Protein AF-A0AAT9GRY6-F1 (afdb_monomer)

Foldseek 3Di:
DLLPCQVVLVLCLVQLALPVSLVSLVSLLVVLVVVLVVLVVLLVVQVVVDPDPVCSVVSCVVSPVDPVSVVSVVSNVSSVVSNVPSDDGRFDDDPQKTWDWDDPPFKIKIWIFHQPQADWDKDDDVQKIWIDHGGIIIIIHTHDDPDPVVVNVVVVVRSD

Structure (mmCIF, N/CA/C/O backbone):
data_AF-A0AAT9GRY6-F1
#
_entry.id   AF-A0AAT9GRY6-F1
#
loop_
_atom_site.group_PDB
_atom_site.id
_atom_site.type_symbol
_atom_site.label_atom_id
_atom_site.label_alt_id
_atom_site.label_comp_id
_atom_site.label_asym_id
_atom_site.label_entity_id
_atom_site.label_seq_id
_atom_site.pdbx_PDB_ins_code
_atom_site.Cartn_x
_atom_site.Cartn_y
_atom_site.Cartn_z
_atom_site.occupancy
_atom_site.B_iso_or_equiv
_atom_site.auth_seq_id
_atom_site.auth_comp_id
_atom_site.auth_asym_id
_atom_site.auth_atom_id
_atom_site.pdbx_PDB_model_num
ATOM 1 N N . MET A 1 1 ? -11.531 12.041 3.942 1.00 55.62 1 MET A N 1
ATOM 2 C CA . MET A 1 1 ? -11.002 11.507 5.214 1.00 55.62 1 MET A CA 1
ATOM 3 C C . MET A 1 1 ? -9.480 11.413 5.109 1.00 55.62 1 MET A C 1
ATOM 5 O O . MET A 1 1 ? -8.949 11.089 4.060 1.00 55.62 1 MET A O 1
ATOM 9 N N . SER A 1 2 ? -8.740 11.687 6.176 1.00 74.75 2 SER A N 1
ATOM 10 C CA . SER A 1 2 ? -7.263 11.565 6.230 1.00 74.75 2 SER A CA 1
ATOM 11 C C . SER A 1 2 ? -6.733 10.159 5.908 1.00 74.75 2 SER A C 1
ATOM 13 O O . SER A 1 2 ? -5.574 10.005 5.543 1.00 74.75 2 SER A O 1
ATOM 15 N N . CYS A 1 3 ? -7.579 9.133 6.005 1.00 88.75 3 CYS A N 1
ATOM 16 C CA . CYS A 1 3 ? -7.236 7.754 5.663 1.00 88.75 3 CYS A CA 1
ATOM 17 C C . CYS A 1 3 ? -7.557 7.363 4.210 1.00 88.75 3 CYS A C 1
ATOM 19 O O . CYS A 1 3 ? -7.263 6.234 3.821 1.00 88.75 3 CYS A O 1
ATOM 21 N N . ASP A 1 4 ? -8.109 8.264 3.387 1.00 87.81 4 ASP A N 1
ATOM 22 C CA . ASP A 1 4 ? -8.494 7.964 1.993 1.00 87.81 4 ASP A CA 1
ATOM 23 C C . ASP A 1 4 ? -7.293 7.536 1.135 1.00 87.81 4 ASP A C 1
ATOM 25 O O . ASP A 1 4 ? -7.437 6.850 0.127 1.00 87.81 4 ASP A O 1
ATOM 29 N N . ARG A 1 5 ? -6.087 7.929 1.555 1.00 91.69 5 ARG A N 1
ATOM 30 C CA . ARG A 1 5 ? -4.825 7.662 0.862 1.00 91.69 5 ARG A CA 1
ATOM 31 C C . ARG A 1 5 ? -4.124 6.391 1.339 1.00 91.69 5 ARG A C 1
ATOM 33 O O . ARG A 1 5 ? -3.009 6.117 0.909 1.00 91.69 5 ARG A O 1
ATOM 40 N N . ILE A 1 6 ? -4.731 5.594 2.221 1.00 92.56 6 ILE A N 1
ATOM 41 C CA . ILE A 1 6 ? -4.046 4.411 2.762 1.00 92.56 6 ILE A CA 1
ATOM 42 C C . ILE A 1 6 ? -3.721 3.375 1.677 1.00 92.56 6 ILE A C 1
ATOM 44 O O . ILE A 1 6 ? -2.700 2.696 1.752 1.00 92.56 6 ILE A O 1
ATOM 48 N N . SER A 1 7 ? -4.554 3.286 0.639 1.00 90.25 7 SER A N 1
ATOM 49 C CA . SER A 1 7 ? -4.297 2.459 -0.542 1.00 90.25 7 SER A CA 1
ATOM 50 C C . SER A 1 7 ? -3.052 2.932 -1.296 1.00 90.25 7 SER A C 1
ATOM 52 O O . SER A 1 7 ? -2.214 2.118 -1.671 1.00 90.25 7 SER A O 1
ATOM 54 N N . GLU A 1 8 ? -2.878 4.247 -1.443 1.00 91.69 8 GLU A N 1
ATOM 55 C CA . GLU A 1 8 ? -1.681 4.864 -2.024 1.00 91.69 8 GLU A CA 1
ATOM 56 C C . GLU A 1 8 ? -0.431 4.541 -1.191 1.00 91.69 8 GLU A C 1
ATOM 58 O O . GLU A 1 8 ? 0.606 4.197 -1.751 1.00 91.69 8 GLU A O 1
ATOM 63 N N . ALA A 1 9 ? -0.534 4.554 0.144 1.00 93.00 9 ALA A N 1
ATOM 64 C CA . ALA A 1 9 ? 0.573 4.175 1.023 1.00 93.00 9 ALA A CA 1
ATOM 65 C C . ALA A 1 9 ? 1.021 2.715 0.819 1.00 93.00 9 ALA A C 1
ATOM 67 O O . ALA A 1 9 ? 2.217 2.432 0.851 1.00 93.00 9 ALA A O 1
ATOM 68 N N . LEU A 1 10 ? 0.090 1.789 0.560 1.00 91.75 10 LEU A N 1
ATOM 69 C CA . LEU A 1 10 ? 0.432 0.398 0.234 1.00 91.75 10 LEU A CA 1
ATOM 70 C C . LEU A 1 10 ? 1.171 0.283 -1.103 1.00 91.75 10 LEU A C 1
ATOM 72 O O . LEU A 1 10 ? 2.139 -0.471 -1.205 1.00 91.75 10 LEU A O 1
ATOM 76 N N . ILE A 1 11 ? 0.747 1.050 -2.109 1.00 93.06 11 ILE A N 1
ATOM 77 C CA . ILE A 1 11 ? 1.433 1.113 -3.405 1.00 93.06 11 ILE A CA 1
ATOM 78 C C . ILE A 1 11 ? 2.846 1.674 -3.222 1.00 93.06 11 ILE A C 1
ATOM 80 O O . ILE A 1 11 ? 3.804 1.113 -3.751 1.00 93.06 11 ILE A O 1
ATOM 84 N N . TYR A 1 12 ? 2.991 2.732 -2.421 1.00 93.06 12 TYR A N 1
ATOM 85 C CA . TYR A 1 12 ? 4.285 3.315 -2.082 1.00 93.06 12 TYR A CA 1
ATOM 86 C C . TYR A 1 12 ? 5.206 2.326 -1.378 1.00 93.06 12 TYR A C 1
ATOM 88 O O . TYR A 1 12 ? 6.341 2.169 -1.817 1.00 93.06 12 TYR A O 1
ATOM 96 N N . LEU A 1 13 ? 4.729 1.555 -0.400 1.00 91.81 13 LEU A N 1
ATOM 97 C CA . LEU A 1 13 ? 5.538 0.472 0.170 1.00 91.81 13 LEU A CA 1
ATOM 98 C C . LEU A 1 13 ? 5.961 -0.560 -0.881 1.00 91.81 13 LEU A C 1
ATOM 100 O O . LEU A 1 13 ? 7.107 -1.003 -0.884 1.00 91.81 13 LEU A O 1
ATOM 104 N N . TRP A 1 14 ? 5.059 -0.938 -1.789 1.00 90.62 14 TRP A N 1
ATOM 105 C CA . TRP A 1 14 ? 5.343 -1.953 -2.803 1.00 90.62 14 TRP A CA 1
ATOM 106 C C . TRP A 1 14 ? 6.443 -1.532 -3.791 1.00 90.62 14 TRP A C 1
ATOM 108 O O . TRP A 1 14 ? 7.305 -2.355 -4.129 1.00 90.62 14 TRP A O 1
ATOM 118 N N . ILE A 1 15 ? 6.453 -0.258 -4.202 1.00 92.19 15 ILE A N 1
ATOM 119 C CA . ILE A 1 15 ? 7.521 0.336 -5.028 1.00 92.19 15 ILE A CA 1
ATOM 120 C C . ILE A 1 15 ? 8.729 0.799 -4.197 1.00 92.19 15 ILE A C 1
ATOM 122 O O . ILE A 1 15 ? 9.694 1.316 -4.748 1.00 92.19 15 ILE A O 1
ATOM 126 N N . GLY A 1 16 ? 8.706 0.625 -2.876 1.00 88.56 16 GLY A N 1
ATOM 127 C CA . GLY A 1 16 ? 9.794 1.024 -1.991 1.00 88.56 16 GLY A CA 1
ATOM 128 C C . GLY A 1 16 ? 9.918 2.534 -1.770 1.00 88.56 16 GLY A C 1
ATOM 129 O O . GLY A 1 16 ? 11.014 3.001 -1.493 1.00 88.56 16 GLY A O 1
ATOM 130 N N . GLU A 1 17 ? 8.833 3.296 -1.877 1.00 90.50 17 GLU A N 1
ATOM 131 C CA . GLU A 1 17 ? 8.737 4.689 -1.432 1.00 90.50 17 GLU A CA 1
ATOM 132 C C . GLU A 1 17 ? 8.302 4.757 0.043 1.00 90.50 17 GLU A C 1
ATOM 134 O O . GLU A 1 17 ? 7.154 5.043 0.393 1.00 90.50 17 GLU A O 1
ATOM 139 N N . SER A 1 18 ? 9.240 4.440 0.930 1.00 91.44 18 SER A N 1
ATOM 140 C CA . SER A 1 18 ? 8.980 4.231 2.356 1.00 91.44 18 SER A CA 1
ATOM 141 C C . SER A 1 18 ? 8.512 5.492 3.089 1.00 91.44 18 SER A C 1
ATOM 143 O O . SER A 1 18 ? 7.608 5.432 3.923 1.00 91.44 18 SER A O 1
ATOM 145 N N . LYS A 1 19 ? 9.102 6.649 2.768 1.00 91.00 19 LYS A N 1
ATOM 146 C CA . LYS A 1 19 ? 8.880 7.907 3.497 1.00 91.00 19 LYS A CA 1
ATOM 147 C C . LYS A 1 19 ? 7.476 8.469 3.272 1.00 91.00 19 LYS A C 1
ATOM 149 O O . LYS A 1 19 ? 6.812 8.891 4.216 1.00 91.00 19 LYS A O 1
ATOM 154 N N . GLU A 1 20 ? 6.999 8.466 2.034 1.00 91.56 20 GLU A N 1
ATOM 155 C CA . GLU A 1 20 ? 5.649 8.916 1.708 1.00 91.56 20 GLU A CA 1
ATOM 156 C C . GLU A 1 20 ? 4.588 7.981 2.284 1.00 91.56 20 GLU A C 1
ATOM 158 O O . GLU A 1 20 ? 3.586 8.466 2.812 1.00 91.56 20 GLU A O 1
ATOM 163 N N . ALA A 1 21 ? 4.814 6.664 2.241 1.00 93.56 21 ALA A N 1
ATOM 164 C CA . ALA A 1 21 ? 3.929 5.700 2.889 1.00 93.56 21 ALA A CA 1
ATOM 165 C C . ALA A 1 21 ? 3.839 5.946 4.404 1.00 93.56 21 ALA A C 1
ATOM 167 O O . ALA A 1 21 ? 2.741 5.981 4.967 1.00 93.56 21 ALA A O 1
ATOM 168 N N . GLU A 1 22 ? 4.984 6.180 5.053 1.00 94.00 22 GLU A N 1
ATOM 169 C CA . GLU A 1 22 ? 5.058 6.509 6.475 1.00 94.00 22 GLU A CA 1
ATOM 170 C C . GLU A 1 22 ? 4.269 7.789 6.787 1.00 94.00 22 GLU A C 1
ATOM 172 O O . GLU A 1 22 ? 3.403 7.774 7.662 1.00 94.00 22 GLU A O 1
ATOM 177 N N . ASN A 1 23 ? 4.474 8.870 6.029 1.00 93.88 23 ASN A N 1
ATOM 178 C CA . ASN A 1 23 ? 3.759 10.134 6.232 1.00 93.88 23 ASN A CA 1
ATOM 179 C C . ASN A 1 23 ? 2.235 9.965 6.138 1.00 93.88 23 ASN A C 1
ATOM 181 O O . ASN A 1 23 ? 1.522 10.361 7.060 1.00 93.88 23 ASN A O 1
ATOM 185 N N . ILE A 1 24 ? 1.741 9.304 5.084 1.00 94.62 24 ILE A N 1
ATOM 186 C CA . ILE A 1 24 ? 0.304 9.028 4.917 1.00 94.62 24 ILE A CA 1
ATOM 187 C C . ILE A 1 24 ? -0.230 8.212 6.101 1.00 94.62 24 ILE A C 1
ATOM 189 O O . ILE A 1 24 ? -1.296 8.496 6.651 1.00 94.62 24 ILE A O 1
ATOM 193 N N . SER A 1 25 ? 0.516 7.193 6.526 1.00 94.88 25 SER A N 1
ATOM 194 C CA . SER A 1 25 ? 0.089 6.337 7.630 1.00 94.88 25 SER A CA 1
ATOM 195 C C . SER A 1 25 ? 0.070 7.073 8.976 1.00 94.88 25 SER A C 1
ATOM 197 O O . SER A 1 25 ? -0.837 6.841 9.776 1.00 94.88 25 SER A O 1
ATOM 199 N N . LYS A 1 26 ? 1.007 7.998 9.233 1.00 94.94 26 LYS A N 1
ATOM 200 C CA . LYS A 1 26 ? 0.997 8.864 10.427 1.00 94.94 26 LYS A CA 1
ATOM 201 C C . LYS A 1 26 ? -0.217 9.781 10.451 1.00 94.94 26 LYS A C 1
ATOM 203 O O . LYS A 1 26 ? -0.867 9.885 11.490 1.00 94.94 26 LYS A O 1
ATOM 208 N N . GLU A 1 27 ? -0.547 10.400 9.320 1.00 95.00 27 GLU A N 1
ATOM 209 C CA . GLU 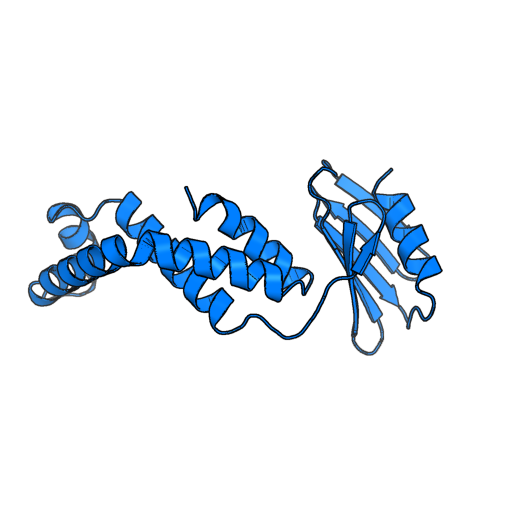A 1 27 ? -1.739 11.245 9.187 1.00 95.00 27 GLU A CA 1
ATOM 210 C C . GLU A 1 27 ? -3.016 10.452 9.497 1.00 95.00 27 GLU A C 1
ATOM 212 O O . GLU A 1 27 ? -3.849 10.892 10.296 1.00 95.00 27 GLU A O 1
ATOM 217 N N . CYS A 1 28 ? -3.141 9.239 8.946 1.00 95.50 28 CYS A N 1
ATOM 218 C CA . CYS A 1 28 ? -4.279 8.370 9.236 1.00 95.50 28 CYS A CA 1
ATOM 219 C C . CYS A 1 28 ? -4.325 7.956 10.721 1.00 95.50 28 CYS A C 1
ATOM 221 O O . CYS A 1 28 ? -5.368 8.113 11.362 1.00 95.50 28 CYS A O 1
ATOM 223 N N . LEU A 1 29 ? -3.206 7.523 11.320 1.00 95.06 29 LEU A N 1
ATOM 224 C CA . LEU A 1 29 ? -3.146 7.182 12.750 1.00 95.06 29 LEU A CA 1
ATOM 225 C C . LEU A 1 29 ? -3.582 8.343 13.646 1.00 95.06 29 LEU A C 1
ATOM 227 O O . LEU A 1 29 ? -4.384 8.144 14.561 1.00 95.06 29 LEU A O 1
ATOM 231 N N . GLN A 1 30 ? -3.064 9.543 13.383 1.00 94.38 30 GLN A N 1
ATOM 232 C CA . GLN A 1 30 ? -3.363 10.725 14.183 1.00 94.38 30 GLN A CA 1
ATOM 233 C C . GLN A 1 30 ? -4.852 11.068 14.119 1.00 94.38 30 GLN A C 1
ATOM 235 O O . GLN A 1 30 ? -5.454 11.377 15.143 1.00 94.38 30 GLN A O 1
ATOM 240 N N . SER A 1 31 ? -5.463 10.942 12.942 1.00 94.50 31 SER A N 1
ATOM 241 C CA . SER A 1 31 ? -6.887 11.229 12.762 1.00 94.50 31 SER A CA 1
ATOM 242 C C . SER A 1 31 ? -7.834 10.222 13.415 1.00 94.50 31 SER A C 1
ATOM 244 O O . SER A 1 31 ? -8.960 10.567 13.761 1.00 94.50 31 SER A O 1
ATOM 246 N N . LEU A 1 32 ? -7.389 8.976 13.595 1.00 94.69 32 LEU A N 1
ATOM 247 C CA . LEU A 1 32 ? -8.204 7.906 14.166 1.00 94.69 32 LEU A CA 1
ATOM 248 C C . LEU A 1 32 ? -8.006 7.746 15.678 1.00 94.69 32 LEU A C 1
ATOM 250 O O . LEU A 1 32 ? -8.817 7.079 16.318 1.00 94.69 32 LEU A O 1
ATOM 254 N N . ARG A 1 33 ? -6.965 8.352 16.261 1.00 91.12 33 ARG A N 1
ATOM 255 C CA . ARG A 1 33 ? -6.512 8.109 17.641 1.00 91.12 33 ARG A CA 1
ATOM 256 C C . ARG A 1 33 ? -7.639 8.141 18.679 1.00 91.12 33 ARG A C 1
ATOM 258 O O . ARG A 1 33 ? -7.795 7.177 19.429 1.00 91.12 33 ARG A O 1
ATOM 265 N N . ASP A 1 34 ? -8.443 9.199 18.680 1.00 91.06 34 ASP A N 1
ATOM 266 C CA . ASP A 1 34 ? -9.505 9.385 19.675 1.00 91.06 34 ASP A CA 1
ATOM 267 C C . ASP A 1 34 ? -10.666 8.409 19.465 1.00 91.06 34 ASP A C 1
ATOM 269 O O . ASP A 1 34 ? -11.194 7.836 20.420 1.00 91.06 34 ASP A O 1
ATOM 273 N N . SER A 1 35 ? -11.037 8.176 18.203 1.00 93.06 35 SER A N 1
ATOM 274 C CA . SER A 1 35 ? -12.100 7.229 17.847 1.00 93.06 35 SER A CA 1
ATOM 275 C C . SER A 1 35 ? -11.713 5.804 18.245 1.00 93.06 35 SER A C 1
ATOM 277 O O . SER A 1 35 ? -12.507 5.084 18.843 1.00 93.06 35 SER A O 1
ATOM 279 N N . ILE A 1 36 ? -10.467 5.408 17.984 1.00 94.94 36 ILE A N 1
ATOM 280 C CA . ILE A 1 36 ? -9.962 4.066 18.290 1.00 94.94 36 ILE A CA 1
ATOM 281 C C . ILE A 1 36 ? -9.894 3.799 19.787 1.00 94.94 36 ILE A C 1
ATOM 283 O O . ILE A 1 36 ? -10.190 2.677 20.196 1.00 94.94 36 ILE A O 1
ATOM 287 N N . SER A 1 37 ? -9.543 4.796 20.605 1.00 94.44 37 SER A N 1
ATOM 288 C CA . SER A 1 37 ? -9.560 4.635 22.065 1.00 94.44 37 SER A CA 1
ATOM 289 C C . SER A 1 37 ? -10.954 4.235 22.550 1.00 94.44 37 SER A C 1
ATOM 291 O O . SER A 1 37 ? -11.105 3.202 23.200 1.00 94.44 37 SER A O 1
ATOM 293 N N . LYS A 1 38 ? -11.981 4.980 22.122 1.00 94.75 38 LYS A N 1
ATOM 294 C CA . LYS A 1 38 ? -13.383 4.731 22.488 1.00 94.75 38 LYS A CA 1
ATOM 295 C C . LYS A 1 38 ? -13.881 3.378 21.986 1.00 94.75 38 LYS A C 1
ATOM 297 O O . LYS A 1 38 ? -14.497 2.624 22.734 1.00 94.75 38 LYS A O 1
ATOM 302 N N . ILE A 1 39 ? -13.586 3.045 20.727 1.00 95.50 39 ILE A N 1
ATOM 303 C CA . ILE A 1 39 ? -13.993 1.764 20.136 1.00 95.50 39 ILE A CA 1
ATOM 304 C C . ILE A 1 39 ? -13.352 0.596 20.903 1.00 95.50 39 ILE A C 1
ATOM 306 O O . ILE A 1 39 ? -14.033 -0.374 21.230 1.00 95.50 39 ILE A O 1
ATOM 310 N N . ARG A 1 40 ? -12.055 0.675 21.229 1.00 94.81 40 ARG A N 1
ATOM 311 C CA . ARG A 1 40 ? -11.349 -0.388 21.965 1.00 94.81 40 ARG A CA 1
ATOM 312 C C . ARG A 1 40 ? -11.867 -0.564 23.389 1.00 94.81 40 ARG A C 1
ATOM 314 O O . ARG A 1 40 ? -11.998 -1.704 23.827 1.00 94.81 40 ARG A O 1
ATOM 321 N N . GLU A 1 41 ? -12.161 0.525 24.093 1.00 95.06 41 GLU A N 1
ATOM 322 C CA . GLU A 1 41 ? -12.784 0.477 25.422 1.00 95.06 41 GLU A CA 1
ATOM 323 C C . GLU A 1 41 ? -14.138 -0.228 25.362 1.00 95.06 41 GLU A C 1
ATOM 325 O O . GLU A 1 41 ? -14.345 -1.214 26.067 1.00 95.06 41 GLU A O 1
ATOM 330 N N . LYS A 1 42 ? -14.996 0.175 24.422 1.00 94.44 42 LYS A N 1
ATOM 331 C CA . LYS A 1 42 ? -16.306 -0.445 24.214 1.00 94.44 42 LYS A CA 1
ATOM 332 C C . LYS A 1 42 ? -16.196 -1.938 23.890 1.00 94.44 42 LYS A C 1
ATOM 334 O O . LYS A 1 42 ? -16.890 -2.754 24.486 1.00 94.44 42 LYS A O 1
ATOM 339 N N . ILE A 1 43 ? -15.282 -2.332 22.999 1.00 94.12 43 ILE A N 1
ATOM 340 C CA . ILE A 1 43 ? -15.030 -3.752 22.692 1.00 94.12 43 ILE A CA 1
ATOM 341 C C . ILE A 1 43 ? -14.551 -4.514 23.932 1.00 94.12 43 ILE A C 1
ATOM 343 O O . ILE A 1 43 ? -14.972 -5.650 24.147 1.00 94.12 43 ILE A O 1
ATOM 347 N N . LYS A 1 44 ? -13.683 -3.912 24.753 1.00 94.50 44 LYS A N 1
ATOM 348 C CA . LYS A 1 44 ? -13.176 -4.527 25.985 1.00 94.50 44 LYS A CA 1
ATOM 349 C C . LYS A 1 44 ? -14.300 -4.763 26.997 1.00 94.50 44 LYS A C 1
ATOM 351 O O . LYS A 1 44 ? -14.360 -5.846 27.571 1.00 94.50 44 LYS A O 1
ATOM 356 N N . GLU A 1 45 ? -15.187 -3.790 27.182 1.00 94.81 45 GLU A N 1
ATOM 357 C CA . GLU A 1 45 ? -16.368 -3.913 28.047 1.00 94.81 45 GLU A CA 1
ATOM 358 C C . GLU A 1 45 ? -17.315 -5.009 27.560 1.00 94.81 45 GLU A C 1
ATOM 360 O O . GLU A 1 45 ? -17.774 -5.828 28.352 1.00 94.81 45 GLU A O 1
ATOM 365 N N . ILE A 1 46 ? -17.571 -5.076 26.252 1.00 94.06 46 ILE A N 1
ATOM 366 C CA . ILE A 1 46 ? -18.409 -6.128 25.668 1.00 94.06 46 ILE A CA 1
ATOM 367 C C . ILE A 1 46 ? -17.761 -7.492 25.907 1.00 94.06 46 ILE A C 1
ATOM 369 O O . ILE A 1 46 ? -18.407 -8.383 26.447 1.00 94.06 46 ILE A O 1
ATOM 373 N N . LYS A 1 47 ? -16.471 -7.639 25.583 1.00 93.44 47 LYS A N 1
ATOM 374 C CA . LYS A 1 47 ? -15.733 -8.899 25.737 1.00 93.44 47 LYS A CA 1
ATOM 375 C C . LYS A 1 47 ? -15.704 -9.396 27.186 1.00 93.44 47 LYS A C 1
ATOM 377 O O . LYS A 1 47 ? -15.740 -10.599 27.397 1.00 93.44 47 LYS A O 1
ATOM 382 N N . ALA A 1 48 ? -15.667 -8.497 28.171 1.00 92.75 48 ALA A N 1
ATOM 383 C CA . ALA A 1 48 ? -15.697 -8.867 29.588 1.00 92.75 48 ALA A CA 1
ATOM 384 C C . ALA A 1 48 ? -17.018 -9.529 30.026 1.00 92.75 48 ALA A C 1
ATOM 386 O O . ALA A 1 48 ? 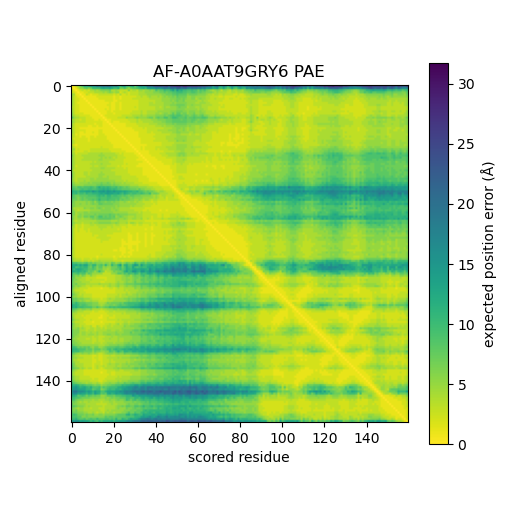-17.038 -10.212 31.044 1.00 92.75 48 ALA A O 1
ATOM 387 N N . ASN A 1 49 ? -18.097 -9.336 29.263 1.00 89.31 49 ASN A N 1
ATOM 388 C CA . ASN A 1 49 ? -19.432 -9.855 29.557 1.00 89.31 49 ASN A CA 1
ATOM 389 C C . ASN A 1 49 ? -19.834 -11.039 28.657 1.00 89.31 49 ASN A C 1
ATOM 391 O O . ASN A 1 49 ? -20.997 -11.437 28.663 1.00 89.31 49 ASN A O 1
ATOM 395 N N . VAL A 1 50 ? -18.909 -11.574 27.852 1.00 91.38 50 VAL A N 1
ATOM 396 C CA . VAL A 1 50 ? -19.168 -12.689 26.931 1.00 91.38 50 VAL A CA 1
ATOM 397 C C . VAL A 1 50 ? -18.381 -13.912 27.390 1.00 91.38 50 VAL A C 1
ATOM 399 O O . VAL A 1 50 ? -17.153 -13.896 27.377 1.0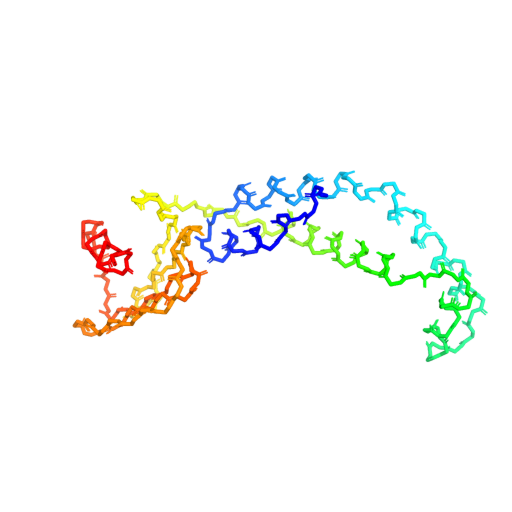0 91.38 50 VAL A O 1
ATOM 402 N N . GLU A 1 51 ? -19.093 -14.973 27.774 1.00 86.94 51 GLU A N 1
ATOM 403 C CA . GLU A 1 51 ? -18.488 -16.228 28.246 1.00 86.94 51 GLU A CA 1
ATOM 404 C C . GLU A 1 51 ? -17.894 -17.059 27.098 1.00 86.94 51 GLU A C 1
ATOM 406 O O . GLU A 1 51 ? -16.833 -17.662 27.248 1.00 86.94 51 GLU A O 1
ATOM 411 N N . GLU A 1 52 ? -18.541 -17.052 25.929 1.00 91.44 52 GLU A N 1
ATOM 412 C CA . GLU A 1 52 ? -18.173 -17.895 24.790 1.00 91.44 52 GLU A CA 1
ATOM 413 C C . GLU A 1 52 ? -17.739 -17.058 23.578 1.00 91.44 52 GLU A C 1
ATOM 415 O O . GLU A 1 52 ? -18.497 -16.254 23.029 1.00 91.44 52 GLU A O 1
ATOM 420 N N . GLU A 1 53 ? -16.504 -17.268 23.118 1.00 87.31 53 GLU A N 1
ATOM 421 C CA . GLU A 1 53 ? -15.867 -16.426 22.097 1.00 87.31 53 GLU A CA 1
ATOM 422 C C . GLU A 1 53 ? -16.626 -16.398 20.760 1.00 87.31 53 GLU A C 1
ATOM 424 O O . GLU A 1 53 ? -16.672 -15.361 20.096 1.00 87.31 53 GLU A O 1
ATOM 429 N N . TYR A 1 54 ? -17.286 -17.495 20.377 1.00 92.44 54 TYR A N 1
ATOM 430 C CA . TYR A 1 54 ? -18.026 -17.563 19.115 1.00 92.44 54 TYR A CA 1
ATOM 431 C C . TYR A 1 54 ? -19.291 -16.681 19.098 1.00 92.44 54 TYR A C 1
ATOM 433 O O . TYR A 1 54 ? -19.774 -16.343 18.015 1.00 92.44 54 TYR A O 1
ATOM 441 N N . ILE A 1 55 ? -19.807 -16.258 20.262 1.00 94.44 55 ILE A N 1
ATOM 442 C CA . ILE A 1 55 ? -20.974 -15.361 20.376 1.00 94.44 55 ILE A CA 1
ATOM 443 C C . ILE A 1 55 ? -20.546 -13.883 20.342 1.00 94.44 55 ILE A C 1
ATOM 445 O O . ILE A 1 55 ? -21.362 -12.989 20.105 1.00 94.44 55 ILE A O 1
ATOM 449 N N . LEU A 1 56 ? -19.253 -13.584 20.496 1.00 92.31 56 LEU A N 1
ATOM 450 C CA . LEU A 1 56 ? -18.734 -12.214 20.517 1.00 92.31 56 LEU A CA 1
ATOM 451 C C . LEU A 1 56 ? -19.198 -11.350 19.321 1.00 92.31 56 LEU A C 1
ATOM 453 O O . LEU A 1 56 ? -19.625 -10.219 19.562 1.00 92.31 56 LEU A O 1
ATOM 457 N N . PRO A 1 57 ? -19.214 -11.827 18.056 1.00 90.69 57 PRO A N 1
ATOM 458 C CA . PRO A 1 57 ? -19.696 -11.022 16.930 1.00 90.69 57 PRO A CA 1
ATOM 459 C C . PRO A 1 57 ? -21.159 -10.581 17.059 1.00 90.69 57 PRO A C 1
ATOM 461 O O . PRO A 1 57 ? -21.518 -9.506 16.579 1.00 90.69 57 PRO A O 1
ATOM 464 N N . PHE A 1 58 ? -22.008 -11.399 17.688 1.00 93.00 58 PHE A N 1
ATOM 465 C CA . PHE A 1 58 ? -23.403 -11.052 17.956 1.00 93.00 58 PHE A CA 1
ATOM 466 C C . PHE A 1 58 ? -23.488 -9.923 18.990 1.00 93.00 58 PHE A C 1
ATOM 468 O O . PHE A 1 58 ? -24.089 -8.887 18.705 1.00 93.00 58 PHE A O 1
ATOM 475 N N . TYR A 1 59 ? -22.802 -10.066 20.128 1.00 93.94 59 TYR A N 1
ATOM 476 C CA . TYR A 1 59 ? -22.798 -9.053 21.190 1.00 93.94 59 TYR A CA 1
ATOM 477 C C . TYR A 1 59 ? -22.174 -7.723 20.764 1.00 93.94 59 TYR A C 1
ATOM 479 O O . TYR A 1 59 ? -22.646 -6.666 21.183 1.00 93.94 59 TYR A O 1
ATOM 487 N N . LEU A 1 60 ? -21.144 -7.751 19.912 1.00 93.62 60 LEU A N 1
ATOM 488 C CA . LEU A 1 60 ? -20.565 -6.536 19.334 1.00 93.62 60 LEU A CA 1
ATOM 489 C C . LEU A 1 60 ? -21.631 -5.729 18.577 1.00 93.62 60 LEU A C 1
ATOM 491 O O . LEU A 1 60 ? -21.768 -4.531 18.817 1.00 93.62 60 LEU A O 1
ATOM 495 N N . ARG A 1 61 ? -22.428 -6.391 17.726 1.00 92.62 61 ARG A N 1
ATOM 496 C CA . ARG A 1 61 ? -23.513 -5.746 16.969 1.00 92.62 61 ARG A CA 1
ATOM 497 C C . ARG A 1 61 ? -24.641 -5.250 17.872 1.00 92.62 61 ARG A C 1
ATOM 499 O O . ARG A 1 61 ? -25.028 -4.094 17.763 1.00 92.62 61 ARG A O 1
ATOM 506 N N . GLU A 1 62 ? -25.118 -6.088 18.792 1.00 93.94 62 GLU A N 1
ATOM 507 C CA . GLU A 1 62 ? -26.166 -5.737 19.770 1.00 93.94 62 GLU A CA 1
ATOM 508 C C . GLU A 1 62 ? -25.814 -4.493 20.594 1.00 93.94 62 GLU A C 1
ATOM 510 O O . GLU A 1 62 ? -26.658 -3.643 20.865 1.00 93.94 62 GLU A O 1
ATOM 515 N N . LYS A 1 63 ? -24.544 -4.349 20.977 1.00 93.19 63 LYS A N 1
ATOM 516 C CA . LYS A 1 63 ? -24.058 -3.213 21.770 1.00 93.19 63 LYS A CA 1
ATOM 517 C C . LYS A 1 63 ? -23.675 -2.005 20.907 1.00 93.19 63 LYS A C 1
ATOM 519 O O . LYS A 1 63 ? -23.093 -1.045 21.416 1.00 93.19 63 LYS A O 1
ATOM 524 N N . GLY A 1 64 ? -24.009 -2.020 19.617 1.00 92.38 64 GLY A N 1
ATOM 525 C CA . GLY A 1 64 ? -23.834 -0.899 18.696 1.00 92.38 64 GLY A CA 1
ATOM 526 C C . GLY A 1 64 ? -22.383 -0.661 18.286 1.00 92.38 64 GLY A C 1
ATOM 527 O O . GLY A 1 64 ? -21.961 0.491 18.229 1.00 92.38 64 GLY A O 1
ATOM 528 N N . ILE A 1 65 ? -21.582 -1.716 18.114 1.00 94.81 65 ILE A N 1
ATOM 529 C CA . ILE A 1 65 ? -20.361 -1.633 17.301 1.00 94.81 65 ILE A CA 1
ATOM 530 C C . ILE A 1 65 ? -20.790 -1.750 15.845 1.00 94.81 65 ILE A C 1
ATOM 532 O O . ILE A 1 65 ? -21.300 -2.790 15.418 1.00 94.81 65 ILE A O 1
ATOM 536 N N . GLU A 1 66 ? -20.591 -0.676 15.093 1.00 94.44 66 GLU A N 1
ATOM 537 C CA . GLU A 1 66 ? -21.038 -0.591 13.710 1.00 94.44 66 GLU A CA 1
ATOM 538 C C . GLU A 1 66 ? -19.934 -0.998 12.730 1.00 94.44 66 GLU A C 1
ATOM 540 O O . GLU A 1 66 ? -18.747 -1.066 13.055 1.00 94.44 66 GLU A O 1
ATOM 545 N N . THR A 1 67 ? -20.320 -1.242 11.479 1.00 91.88 67 THR A N 1
ATOM 546 C CA . THR A 1 67 ? -19.375 -1.537 10.394 1.00 91.88 67 THR A CA 1
ATOM 547 C C . THR A 1 67 ? -18.312 -0.444 10.253 1.00 91.88 67 THR A C 1
ATOM 549 O O . THR A 1 67 ? -17.144 -0.749 10.018 1.00 91.88 67 THR A O 1
ATOM 552 N N . GLU A 1 68 ? -18.682 0.825 10.443 1.00 93.44 68 GLU A N 1
ATOM 553 C CA . GLU A 1 68 ? -17.745 1.949 10.380 1.00 93.44 68 GLU A CA 1
ATOM 554 C C . GLU A 1 68 ? -16.663 1.870 11.472 1.00 93.44 68 GLU A C 1
ATOM 556 O O . GLU A 1 68 ? -15.496 2.160 11.201 1.00 93.44 68 GLU A O 1
ATOM 561 N N . ASP A 1 69 ? -17.004 1.412 12.680 1.00 94.38 69 ASP A N 1
ATOM 562 C CA . ASP A 1 69 ? -16.041 1.226 13.772 1.00 94.38 69 ASP A CA 1
ATOM 563 C C . ASP A 1 69 ? -15.016 0.140 13.433 1.00 94.38 69 ASP A C 1
ATOM 565 O O . ASP A 1 69 ? -13.814 0.304 13.667 1.00 94.38 69 ASP A O 1
ATOM 569 N N . LEU A 1 70 ? -15.479 -0.958 12.828 1.00 92.12 70 LEU A N 1
ATOM 570 C CA . LEU A 1 70 ? -14.615 -2.042 12.362 1.00 92.12 70 LEU A CA 1
ATOM 571 C C . LEU A 1 70 ? -13.692 -1.575 11.231 1.00 92.12 70 LEU A C 1
ATOM 573 O O . LEU A 1 70 ? -12.508 -1.916 11.228 1.00 92.12 70 LEU A O 1
ATOM 577 N N . ILE A 1 71 ? -14.201 -0.754 10.307 1.00 93.56 71 ILE A N 1
ATOM 578 C CA . ILE A 1 71 ? -13.396 -0.144 9.242 1.00 93.56 71 ILE A CA 1
ATOM 579 C C . ILE A 1 71 ? -12.330 0.777 9.845 1.00 93.56 71 ILE A C 1
ATOM 581 O O . ILE A 1 71 ? -11.157 0.658 9.491 1.00 93.56 71 ILE A O 1
ATOM 585 N N . LYS A 1 72 ? -12.689 1.649 10.795 1.00 94.62 72 LYS A N 1
ATOM 586 C CA . LYS A 1 72 ? -11.731 2.521 11.495 1.00 94.62 72 LYS A CA 1
ATOM 587 C C . LYS A 1 72 ? -10.642 1.704 12.187 1.00 94.62 72 LYS A C 1
ATOM 589 O O . LYS A 1 72 ? -9.463 2.017 12.030 1.00 94.62 72 LYS A O 1
ATOM 594 N N . LEU A 1 73 ? -11.008 0.637 12.902 1.00 94.50 73 LEU A N 1
ATOM 595 C CA . LEU A 1 73 ? -10.048 -0.281 13.524 1.00 94.50 73 LEU A CA 1
ATOM 596 C C . LEU A 1 73 ? -9.105 -0.910 12.498 1.00 94.50 73 LEU A C 1
ATOM 598 O O . LEU A 1 73 ? -7.892 -0.901 12.703 1.00 94.50 73 LEU A O 1
ATOM 602 N N . ALA A 1 74 ? -9.641 -1.422 11.391 1.00 94.06 74 ALA A N 1
ATOM 603 C CA . ALA A 1 74 ? -8.840 -2.030 10.335 1.00 94.06 74 ALA A CA 1
ATOM 604 C C . ALA A 1 74 ? -7.859 -1.023 9.714 1.00 94.06 74 ALA A C 1
ATOM 606 O O . ALA A 1 74 ? -6.675 -1.329 9.568 1.00 94.06 74 ALA A O 1
ATOM 607 N N . LEU A 1 75 ? -8.319 0.196 9.414 1.00 95.38 75 LEU A N 1
ATOM 608 C CA . LEU A 1 75 ? -7.490 1.282 8.882 1.00 95.38 75 LEU A CA 1
ATOM 609 C C . LEU A 1 75 ? -6.396 1.707 9.865 1.00 95.38 75 LEU A C 1
ATOM 611 O O . LEU A 1 75 ? -5.253 1.928 9.457 1.00 95.38 75 LEU A O 1
ATOM 615 N N . TYR A 1 76 ? -6.718 1.787 11.156 1.00 95.44 76 TYR A N 1
ATOM 616 C CA . TYR A 1 76 ? -5.746 2.092 12.201 1.00 95.44 76 TYR A CA 1
ATOM 617 C C . TYR A 1 76 ? -4.664 1.013 12.289 1.00 95.44 76 TYR A C 1
ATOM 619 O O . TYR A 1 76 ? -3.475 1.328 12.285 1.00 95.44 76 TYR A O 1
ATOM 627 N N . GLU A 1 77 ? -5.051 -0.263 12.324 1.00 94.31 77 GLU A N 1
ATOM 628 C CA . GLU A 1 77 ? -4.099 -1.374 12.391 1.00 94.31 77 GLU A CA 1
ATOM 629 C C . GLU A 1 77 ? -3.234 -1.474 11.133 1.00 94.31 77 GLU A C 1
ATOM 631 O O . GLU A 1 77 ? -2.027 -1.707 11.232 1.00 94.31 77 GLU A O 1
ATOM 636 N N . LEU A 1 78 ? -3.815 -1.239 9.956 1.00 93.88 78 LEU A N 1
ATOM 637 C CA . LEU A 1 78 ? -3.075 -1.169 8.700 1.00 93.88 78 LEU A CA 1
ATOM 638 C C . LEU A 1 78 ? -2.035 -0.042 8.736 1.00 93.88 78 LEU A C 1
ATOM 640 O O . LEU A 1 78 ? -0.854 -0.285 8.499 1.00 93.88 78 LEU A O 1
ATOM 644 N N . SER A 1 79 ? -2.448 1.166 9.121 1.00 94.88 79 SER A N 1
ATOM 645 C CA . SER A 1 79 ? -1.563 2.334 9.233 1.00 94.88 79 SER A CA 1
ATOM 646 C C . SER A 1 79 ? -0.464 2.138 10.278 1.00 94.88 79 SER A C 1
ATOM 648 O O . SER A 1 79 ? 0.672 2.579 10.095 1.00 94.88 79 SER A O 1
ATOM 650 N N . ARG A 1 80 ? -0.773 1.434 11.373 1.00 94.50 80 ARG A N 1
ATOM 651 C CA . ARG A 1 80 ? 0.206 1.059 12.396 1.00 94.50 80 ARG A CA 1
ATOM 652 C C . ARG A 1 80 ? 1.270 0.129 11.821 1.00 94.50 80 ARG A C 1
ATOM 654 O O . ARG A 1 80 ? 2.450 0.354 12.060 1.00 94.50 80 ARG A O 1
ATOM 661 N N . ARG A 1 81 ? 0.872 -0.880 11.039 1.00 91.88 81 ARG A N 1
ATOM 662 C CA . ARG A 1 81 ? 1.809 -1.815 10.392 1.00 91.88 81 ARG A CA 1
ATOM 663 C C . ARG A 1 81 ? 2.720 -1.111 9.387 1.00 91.88 81 ARG A C 1
ATOM 665 O O . ARG A 1 81 ? 3.916 -1.378 9.403 1.00 91.88 81 ARG A O 1
ATOM 672 N N . ILE A 1 82 ? 2.183 -0.189 8.585 1.00 92.06 82 ILE A N 1
ATOM 673 C CA . ILE A 1 82 ? 2.977 0.628 7.650 1.00 92.06 82 ILE A CA 1
ATOM 674 C C . ILE A 1 82 ? 4.049 1.426 8.408 1.00 92.06 82 ILE A C 1
ATOM 676 O O . ILE A 1 82 ? 5.219 1.370 8.048 1.00 92.06 82 ILE A O 1
ATOM 680 N N . ASN A 1 83 ? 3.679 2.087 9.511 1.00 88.44 83 ASN A N 1
ATOM 681 C CA . ASN A 1 83 ? 4.622 2.837 10.350 1.00 88.44 83 ASN A CA 1
ATOM 682 C C . ASN A 1 83 ? 5.682 1.975 11.048 1.00 88.44 83 ASN A C 1
ATOM 684 O O . ASN A 1 83 ? 6.771 2.463 11.328 1.00 88.44 83 ASN A O 1
ATOM 688 N N . MET A 1 84 ? 5.367 0.723 11.389 1.00 85.75 84 MET A N 1
ATOM 689 C CA . MET A 1 84 ? 6.331 -0.176 12.036 1.00 85.75 84 MET A CA 1
ATOM 690 C C . MET A 1 84 ? 7.369 -0.719 11.054 1.00 85.75 84 MET A C 1
ATOM 692 O O . MET A 1 84 ? 8.491 -1.017 11.457 1.00 85.75 84 MET A O 1
ATOM 696 N N . PHE A 1 85 ? 6.999 -0.854 9.780 1.00 79.62 85 PHE A N 1
ATOM 697 C CA . PHE A 1 85 ? 7.842 -1.448 8.748 1.00 79.62 85 PHE A CA 1
ATOM 698 C C . PHE A 1 85 ? 7.897 -0.566 7.495 1.00 79.62 85 PHE A C 1
ATOM 700 O O . PHE A 1 85 ? 7.543 -1.038 6.413 1.00 79.62 85 PHE A O 1
ATOM 707 N N . PRO A 1 86 ? 8.342 0.702 7.602 1.00 66.12 86 PRO A N 1
ATOM 708 C CA .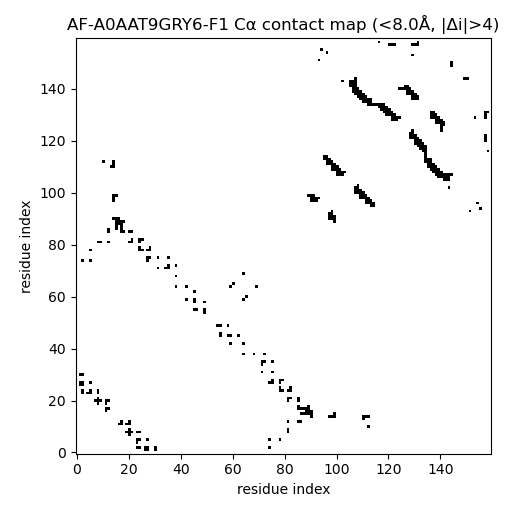 PRO A 1 86 ? 8.370 1.591 6.448 1.00 66.12 86 PRO A CA 1
ATOM 709 C C . PRO A 1 86 ? 9.366 1.089 5.394 1.00 66.12 86 PRO A C 1
ATOM 711 O O . PRO A 1 86 ? 9.132 1.257 4.202 1.00 66.12 86 PRO A O 1
ATOM 714 N N . GLY A 1 87 ? 10.442 0.411 5.812 1.00 71.44 87 GLY A N 1
ATOM 715 C CA . GLY A 1 87 ? 11.599 0.126 4.962 1.00 71.44 87 GLY A CA 1
ATOM 716 C C . GLY A 1 87 ? 12.517 1.348 4.838 1.00 71.44 87 GLY A C 1
ATOM 717 O O . GLY A 1 87 ? 12.201 2.418 5.349 1.00 71.44 87 GLY A O 1
ATOM 718 N N . ASN A 1 88 ? 13.663 1.181 4.171 1.00 74.69 88 ASN A N 1
ATOM 719 C CA . ASN A 1 88 ? 14.662 2.247 3.966 1.00 74.69 88 ASN A CA 1
ATOM 720 C C . ASN A 1 88 ? 14.898 2.558 2.479 1.00 74.69 88 ASN A C 1
ATOM 722 O O . ASN A 1 88 ? 15.910 3.154 2.116 1.00 74.69 88 ASN A O 1
ATOM 726 N N . SER A 1 89 ? 14.013 2.092 1.604 1.00 78.75 89 SER A N 1
ATOM 727 C CA . SER A 1 89 ? 14.133 2.316 0.170 1.00 78.75 89 SER A CA 1
ATOM 728 C C . SER A 1 89 ? 13.582 3.687 -0.213 1.00 78.75 89 SER A C 1
ATOM 730 O O . SER A 1 89 ? 12.692 4.227 0.447 1.00 78.75 89 SER A O 1
ATOM 732 N N . SER A 1 90 ? 14.115 4.231 -1.301 1.00 84.56 90 SER A N 1
ATOM 733 C CA . SER A 1 90 ? 13.559 5.388 -1.991 1.00 84.56 90 SER A CA 1
ATOM 734 C C . SER A 1 90 ? 13.294 5.027 -3.444 1.00 84.56 90 SER A C 1
ATOM 736 O O . SER A 1 90 ? 14.051 4.268 -4.061 1.00 84.56 90 SER A O 1
ATOM 738 N N . SER A 1 91 ? 12.210 5.570 -3.991 1.00 89.94 91 SER A N 1
ATOM 739 C CA . SER A 1 91 ? 11.907 5.415 -5.408 1.00 89.94 91 SER A CA 1
ATOM 740 C C . SER A 1 91 ? 12.591 6.509 -6.238 1.00 89.94 91 SER A C 1
ATOM 742 O O . SER A 1 91 ? 12.928 7.592 -5.753 1.00 89.94 91 SER A O 1
ATOM 744 N N . LYS A 1 92 ? 12.837 6.218 -7.513 1.00 92.19 92 LYS A N 1
ATOM 745 C CA . LYS A 1 92 ? 13.228 7.191 -8.534 1.00 92.19 92 LYS A CA 1
ATOM 746 C C . LYS A 1 92 ? 11.974 7.737 -9.213 1.00 92.19 92 LYS A C 1
ATOM 748 O O . LYS A 1 92 ? 10.948 7.069 -9.254 1.00 92.19 92 LYS A O 1
ATOM 753 N N . ASN A 1 93 ? 12.075 8.929 -9.793 1.00 92.00 93 ASN A N 1
ATOM 754 C CA . ASN A 1 93 ? 10.995 9.547 -10.563 1.00 92.00 93 ASN A CA 1
ATOM 755 C C . ASN A 1 93 ? 11.418 9.761 -12.018 1.00 92.00 93 ASN A C 1
ATOM 757 O O . ASN A 1 93 ? 12.527 10.236 -12.273 1.00 92.00 93 ASN A O 1
ATOM 761 N N . PHE A 1 94 ? 10.539 9.433 -12.962 1.00 92.69 94 PHE A N 1
ATOM 762 C CA . PHE A 1 94 ? 10.719 9.705 -14.388 1.00 92.69 94 PHE A CA 1
ATOM 763 C C . PHE A 1 94 ? 9.354 9.804 -15.084 1.00 92.69 94 PHE A C 1
ATOM 765 O O . PHE A 1 94 ? 8.534 8.912 -14.909 1.00 92.69 94 PHE A O 1
ATOM 772 N N . ASP A 1 95 ? 9.097 10.890 -15.821 1.00 89.75 95 ASP A N 1
ATOM 773 C CA . ASP A 1 95 ? 7.853 11.132 -16.578 1.00 89.75 95 ASP A CA 1
ATOM 774 C C . ASP A 1 95 ? 6.553 10.811 -15.811 1.00 89.75 95 ASP A C 1
ATOM 776 O O . ASP A 1 95 ? 5.632 10.175 -16.314 1.00 89.75 95 ASP A O 1
ATOM 780 N N . GLY A 1 96 ? 6.479 11.243 -14.546 1.00 89.19 96 GLY A N 1
ATOM 781 C CA . GLY A 1 96 ? 5.308 11.021 -13.685 1.00 89.19 96 GLY A CA 1
ATOM 782 C C . GLY A 1 96 ? 5.201 9.612 -13.082 1.00 89.19 96 GLY A C 1
ATOM 783 O O . GLY A 1 96 ? 4.255 9.332 -12.346 1.00 89.19 96 GLY A O 1
ATOM 784 N N . VAL A 1 97 ? 6.177 8.740 -13.340 1.00 93.38 97 VAL A N 1
ATOM 785 C CA . VAL A 1 97 ? 6.284 7.397 -12.766 1.00 93.38 97 VAL A CA 1
ATOM 786 C C . VAL A 1 97 ? 7.259 7.413 -11.592 1.00 93.38 97 VAL A C 1
ATOM 788 O O . VAL A 1 97 ? 8.441 7.726 -11.759 1.00 93.38 97 VAL A O 1
ATOM 791 N N . LYS A 1 98 ? 6.782 6.998 -10.416 1.00 94.81 98 LYS A N 1
ATOM 792 C CA . LYS A 1 98 ? 7.633 6.584 -9.294 1.00 94.81 98 LYS A CA 1
ATOM 793 C C . LYS A 1 98 ? 8.024 5.131 -9.494 1.00 94.81 98 LYS A C 1
ATOM 795 O O . LYS A 1 98 ? 7.137 4.302 -9.656 1.00 94.81 98 LYS A O 1
ATOM 800 N N . TYR A 1 99 ? 9.305 4.793 -9.481 1.00 94.12 99 TYR A N 1
ATOM 801 C CA . TYR A 1 99 ? 9.747 3.421 -9.716 1.00 94.12 99 TYR A CA 1
ATOM 802 C C . TYR A 1 99 ? 10.972 3.035 -8.899 1.00 94.12 99 TYR A C 1
ATOM 804 O O . TYR A 1 99 ? 11.761 3.866 -8.461 1.00 94.12 99 TYR A O 1
ATOM 812 N N . ASN A 1 100 ? 11.152 1.738 -8.724 1.00 93.38 100 ASN A N 1
ATOM 813 C CA . ASN A 1 100 ? 12.307 1.146 -8.086 1.00 93.38 100 ASN A CA 1
ATOM 814 C C . ASN A 1 100 ? 12.724 -0.092 -8.870 1.00 93.38 100 ASN A C 1
ATOM 816 O O . ASN A 1 100 ? 11.894 -0.803 -9.444 1.00 93.38 100 ASN A O 1
ATOM 820 N N . VAL A 1 101 ? 14.028 -0.321 -8.906 1.00 92.25 101 VAL A N 1
ATOM 821 C CA . VAL A 1 101 ? 14.638 -1.437 -9.605 1.00 92.25 101 VAL A CA 1
ATOM 822 C C . VAL A 1 101 ? 15.540 -2.168 -8.636 1.00 92.25 101 VAL A C 1
ATOM 824 O O . VAL A 1 101 ? 16.428 -1.570 -8.032 1.00 92.25 101 VAL A O 1
ATOM 827 N N . PHE A 1 102 ? 15.332 -3.471 -8.509 1.00 89.38 102 PHE A N 1
ATOM 828 C CA . PHE A 1 102 ? 16.165 -4.308 -7.660 1.00 89.38 102 PHE A CA 1
ATOM 829 C C . PHE A 1 102 ? 16.542 -5.601 -8.368 1.00 89.38 102 PHE A C 1
ATOM 831 O O . PHE A 1 102 ? 15.811 -6.132 -9.204 1.00 89.38 102 PHE A O 1
ATOM 838 N N . TYR A 1 103 ? 17.726 -6.100 -8.031 1.00 89.25 103 TYR A N 1
ATOM 839 C CA . TYR A 1 103 ? 18.273 -7.317 -8.601 1.00 89.25 103 TYR A CA 1
ATOM 840 C C . TYR A 1 103 ? 17.992 -8.503 -7.678 1.00 89.25 103 TYR A C 1
ATOM 842 O O . TYR A 1 103 ? 18.446 -8.537 -6.536 1.00 89.25 103 TYR A O 1
ATOM 850 N N . SER A 1 104 ? 17.253 -9.488 -8.178 1.00 88.38 104 SER A N 1
ATOM 851 C CA . SER A 1 104 ? 16.897 -10.727 -7.486 1.00 88.38 104 SER A CA 1
ATOM 852 C C . SER A 1 104 ? 17.741 -11.896 -8.006 1.00 88.38 104 SER A C 1
ATOM 854 O O . SER A 1 104 ? 17.235 -12.874 -8.553 1.00 88.38 104 SER A O 1
ATOM 856 N N . GLY A 1 105 ? 19.066 -11.770 -7.899 1.00 88.62 105 GLY A N 1
ATOM 857 C CA . GLY A 1 105 ? 20.034 -12.844 -8.158 1.00 88.62 105 GLY A CA 1
ATOM 858 C C . GLY A 1 105 ? 20.270 -13.200 -9.631 1.00 88.62 105 GLY A C 1
ATOM 859 O O . GLY A 1 105 ? 21.420 -13.222 -10.053 1.00 88.62 105 GLY A O 1
ATOM 860 N N . GLN A 1 106 ? 19.219 -13.474 -10.406 1.00 89.62 106 GLN A N 1
ATOM 861 C CA . GLN A 1 106 ? 19.275 -13.733 -11.856 1.00 89.62 106 GLN A CA 1
ATOM 862 C C . GLN A 1 106 ? 18.354 -12.817 -12.664 1.00 89.62 106 GLN A C 1
ATOM 864 O O . GLN A 1 106 ? 18.394 -12.851 -13.892 1.00 89.62 106 GLN A O 1
ATOM 869 N N . LYS A 1 107 ? 17.514 -12.023 -11.994 1.00 92.69 107 LYS A N 1
ATOM 870 C CA . LYS A 1 107 ? 16.550 -11.135 -12.639 1.00 92.69 107 LYS A CA 1
ATOM 871 C C . LYS A 1 107 ? 16.669 -9.719 -12.110 1.00 92.69 107 LYS A C 1
ATOM 873 O O . LYS A 1 107 ? 16.804 -9.524 -10.902 1.00 92.69 107 LYS A O 1
ATOM 878 N N . THR A 1 108 ? 16.520 -8.742 -12.984 1.00 93.81 108 THR A N 1
ATOM 879 C CA . THR A 1 108 ? 16.171 -7.376 -12.618 1.00 93.81 108 THR A CA 1
ATOM 880 C C . THR A 1 108 ? 14.652 -7.259 -12.562 1.00 93.81 108 THR A C 1
ATOM 882 O O . THR A 1 108 ? 13.962 -7.603 -13.519 1.00 93.81 108 THR A O 1
ATOM 885 N N . ILE A 1 109 ? 14.139 -6.774 -11.431 1.00 94.06 109 ILE A N 1
ATOM 886 C CA . ILE A 1 109 ? 12.719 -6.498 -11.224 1.00 94.06 109 ILE A CA 1
ATOM 887 C C . ILE A 1 109 ? 12.517 -4.989 -11.218 1.00 94.06 109 ILE A C 1
ATOM 889 O O . ILE A 1 109 ? 13.185 -4.274 -10.470 1.00 94.06 109 ILE A O 1
ATOM 893 N N . ILE A 1 110 ? 11.572 -4.526 -12.028 1.00 94.06 110 ILE A N 1
ATOM 894 C CA . ILE A 1 110 ? 11.122 -3.137 -12.078 1.00 94.06 110 ILE A CA 1
ATOM 895 C C . ILE A 1 110 ? 9.743 -3.085 -11.430 1.00 94.06 110 ILE A C 1
ATOM 897 O O . ILE A 1 110 ? 8.850 -3.850 -11.788 1.00 94.06 110 ILE A O 1
ATOM 901 N N . ARG A 1 111 ? 9.559 -2.187 -10.467 1.00 94.94 111 ARG A N 1
ATOM 902 C CA . ARG A 1 111 ? 8.250 -1.854 -9.897 1.00 94.94 111 ARG A CA 1
ATOM 903 C C . ARG A 1 111 ? 8.030 -0.372 -10.047 1.00 94.94 111 ARG A C 1
ATOM 905 O O . ARG A 1 111 ? 8.931 0.400 -9.741 1.00 94.94 111 ARG A O 1
ATOM 912 N N . GLY A 1 112 ? 6.846 0.032 -10.465 1.00 95.25 112 GLY A N 1
ATOM 913 C CA . GLY A 1 112 ? 6.523 1.439 -10.585 1.00 95.25 112 GLY A CA 1
ATOM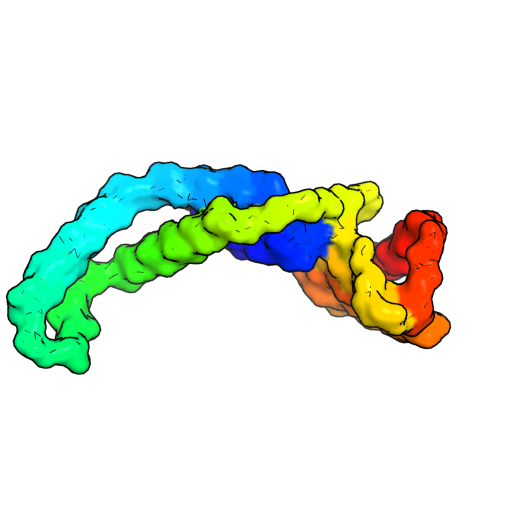 914 C C . GLY A 1 112 ? 5.054 1.738 -10.384 1.00 95.25 112 GLY A C 1
ATOM 915 O O . GLY A 1 112 ? 4.207 0.848 -10.345 1.00 95.25 112 GLY A O 1
ATOM 916 N N . TYR A 1 113 ? 4.772 3.020 -10.231 1.00 95.56 113 TYR A N 1
ATOM 917 C CA . TYR A 1 113 ? 3.440 3.555 -10.084 1.00 95.56 113 TYR A CA 1
ATOM 918 C C . TYR A 1 113 ? 3.326 4.903 -10.792 1.00 95.56 113 TYR A C 1
ATOM 920 O O . TYR A 1 113 ? 4.137 5.804 -10.572 1.00 95.56 113 TYR A O 1
ATOM 928 N N . CYS A 1 114 ? 2.290 5.042 -11.610 1.00 92.69 114 CYS A N 1
ATOM 929 C CA . CYS A 1 114 ? 1.877 6.284 -12.243 1.00 92.69 114 CYS A CA 1
ATOM 930 C C . CYS A 1 114 ? 0.387 6.497 -11.989 1.00 92.69 114 CYS A C 1
ATOM 932 O O . CYS A 1 114 ? -0.450 5.707 -12.424 1.00 92.69 114 CYS A O 1
ATOM 934 N N . LYS A 1 115 ? 0.054 7.586 -11.297 1.00 90.00 115 LYS A N 1
ATOM 935 C CA . LYS A 1 115 ? -1.313 7.874 -10.845 1.00 90.00 115 LYS A CA 1
ATOM 936 C C . LYS A 1 115 ? -2.309 8.040 -11.999 1.00 90.00 115 LYS A C 1
ATOM 938 O O . LYS A 1 115 ? -3.453 7.604 -11.889 1.00 90.00 115 LYS A O 1
ATOM 943 N N . ASP A 1 116 ? -1.858 8.640 -13.096 1.00 90.38 116 ASP A N 1
ATOM 944 C CA . ASP A 1 116 ? -2.714 9.001 -14.230 1.00 90.38 116 ASP A CA 1
ATOM 945 C C . ASP A 1 116 ? -2.667 7.964 -15.368 1.00 90.38 116 ASP A C 1
ATOM 947 O O . ASP A 1 116 ? -3.410 8.059 -16.346 1.00 90.38 116 ASP A O 1
ATOM 951 N N . CYS A 1 117 ? -1.846 6.919 -15.232 1.00 90.69 117 CYS A N 1
ATOM 952 C CA . CYS A 1 117 ? -1.674 5.893 -16.253 1.00 90.69 117 CYS A CA 1
ATOM 953 C C . CYS A 1 117 ? -2.738 4.792 -16.121 1.00 90.69 117 CYS A C 1
ATOM 955 O O . CYS A 1 117 ? -2.514 3.763 -15.494 1.00 90.69 117 CYS A O 1
ATOM 957 N N . LYS A 1 118 ? -3.903 4.977 -16.742 1.00 90.06 118 LYS A N 1
ATOM 958 C CA . LYS A 1 118 ? -5.017 4.009 -16.711 1.00 90.06 118 LYS A CA 1
ATOM 959 C C . LYS A 1 118 ? -4.820 2.837 -17.684 1.00 90.06 118 LYS A C 1
ATOM 961 O O . LYS A 1 118 ? -4.030 2.927 -18.632 1.00 90.06 118 LYS A O 1
ATOM 966 N N . GLY A 1 119 ? -5.585 1.767 -17.478 1.00 92.81 119 GLY A N 1
ATOM 967 C CA . GLY A 1 119 ? -5.721 0.653 -18.411 1.00 92.81 119 GLY A CA 1
ATOM 968 C C . GLY A 1 119 ? -4.590 -0.369 -18.342 1.00 92.81 119 GLY A C 1
ATOM 969 O O . GLY A 1 119 ? -3.693 -0.294 -17.500 1.00 92.81 119 GLY A O 1
ATOM 970 N N . TYR A 1 120 ? -4.652 -1.331 -19.260 1.00 94.50 120 TYR A N 1
ATOM 971 C CA . TYR A 1 120 ? -3.711 -2.439 -19.369 1.00 94.50 120 TYR A CA 1
ATOM 972 C C . TYR A 1 120 ? -2.772 -2.252 -20.560 1.00 94.50 120 TYR A C 1
ATOM 974 O O . TYR A 1 120 ? -3.212 -1.885 -21.650 1.00 94.50 120 TYR A O 1
ATOM 982 N N . LYS A 1 121 ? -1.487 -2.537 -20.356 1.00 94.62 121 LYS A N 1
ATOM 983 C CA . LYS A 1 121 ? -0.495 -2.655 -21.425 1.00 94.62 121 LYS A CA 1
ATOM 984 C C . LYS A 1 121 ? 0.507 -3.743 -21.069 1.00 94.62 121 LYS A C 1
ATOM 986 O O . LYS A 1 121 ? 0.897 -3.857 -19.910 1.00 94.62 121 LYS A O 1
ATOM 991 N N . PHE A 1 122 ? 0.917 -4.522 -22.056 1.00 94.56 122 PHE A N 1
ATOM 992 C CA . PHE A 1 122 ? 1.915 -5.570 -21.903 1.00 94.56 122 PHE A CA 1
ATOM 993 C C . PHE A 1 122 ? 2.874 -5.522 -23.083 1.00 94.56 122 PHE A C 1
ATOM 995 O O . PHE A 1 122 ? 2.436 -5.346 -24.220 1.00 94.56 122 PHE A O 1
ATOM 1002 N N . GLU A 1 123 ? 4.161 -5.663 -22.796 1.00 93.56 123 GLU A N 1
ATOM 1003 C CA . GLU A 1 123 ? 5.228 -5.651 -23.788 1.00 93.56 123 GLU A CA 1
ATOM 1004 C C . GLU A 1 123 ? 6.227 -6.765 -23.469 1.00 93.56 123 GLU A C 1
ATOM 1006 O O . GLU A 1 123 ? 6.784 -6.829 -22.369 1.00 93.56 123 GLU A O 1
ATOM 1011 N N . ASP A 1 124 ? 6.453 -7.638 -24.449 1.00 93.31 124 ASP A N 1
ATOM 1012 C CA . ASP A 1 124 ? 7.569 -8.575 -24.425 1.00 93.31 124 ASP A CA 1
ATOM 1013 C C . ASP A 1 124 ? 8.857 -7.829 -24.778 1.00 93.31 124 ASP A C 1
ATOM 1015 O O . ASP A 1 124 ? 8.911 -7.054 -25.735 1.00 93.31 124 ASP A O 1
ATOM 1019 N N . ILE A 1 125 ? 9.914 -8.094 -24.019 1.00 89.69 125 ILE A N 1
ATOM 1020 C CA . ILE A 1 125 ? 11.249 -7.537 -24.243 1.00 89.69 125 ILE A CA 1
ATOM 1021 C C . ILE A 1 125 ? 12.268 -8.670 -24.274 1.00 89.69 125 ILE A C 1
ATOM 1023 O O . ILE A 1 125 ? 11.985 -9.783 -23.827 1.00 89.69 125 ILE A O 1
ATOM 1027 N N . ASP A 1 126 ? 13.460 -8.419 -24.820 1.00 85.69 126 ASP A N 1
ATOM 1028 C CA . ASP A 1 126 ? 14.470 -9.476 -24.889 1.00 85.69 126 ASP A CA 1
ATOM 1029 C C . ASP A 1 126 ? 14.758 -10.017 -23.480 1.00 85.69 126 ASP A C 1
ATOM 1031 O O . ASP A 1 126 ? 15.176 -9.290 -22.577 1.00 85.69 126 ASP A O 1
ATOM 1035 N N . ARG A 1 127 ? 14.488 -11.316 -23.300 1.00 89.62 127 ARG A N 1
ATOM 1036 C CA . ARG A 1 127 ? 14.641 -12.052 -22.036 1.00 89.62 127 ARG A CA 1
ATOM 1037 C C . ARG A 1 127 ? 13.800 -11.516 -20.871 1.00 89.62 127 ARG A C 1
ATOM 1039 O O . ARG A 1 127 ? 14.210 -11.654 -19.714 1.00 89.62 127 ARG A O 1
ATO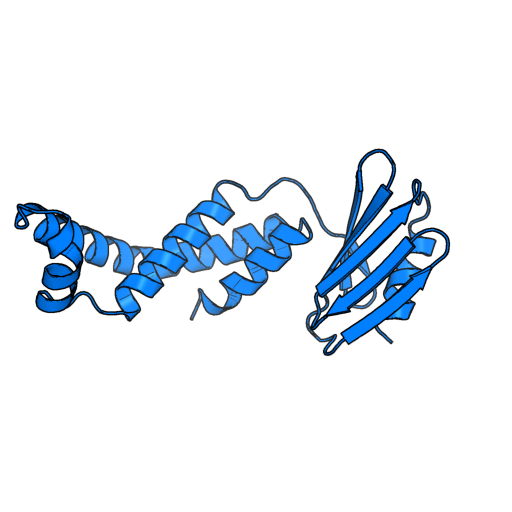M 1046 N N . GLY A 1 128 ? 12.634 -10.939 -21.137 1.00 93.81 128 GLY A N 1
ATOM 1047 C CA . GLY A 1 128 ? 11.777 -10.412 -20.084 1.00 93.81 128 GLY A CA 1
ATOM 1048 C C . GLY A 1 128 ? 10.404 -9.959 -20.554 1.00 93.81 128 GLY A C 1
ATOM 1049 O O . GLY A 1 128 ? 10.012 -10.171 -21.696 1.00 93.81 128 GLY A O 1
ATOM 1050 N N . PHE A 1 129 ? 9.681 -9.309 -19.652 1.00 94.75 129 PHE A N 1
ATOM 1051 C CA . PHE A 1 129 ? 8.403 -8.680 -19.959 1.00 94.75 129 PHE A CA 1
ATOM 1052 C C . PHE A 1 129 ? 8.168 -7.456 -19.081 1.00 94.75 129 PHE A C 1
ATOM 1054 O O . PHE A 1 129 ? 8.757 -7.303 -18.004 1.00 94.75 129 PHE A O 1
ATOM 1061 N N . LEU A 1 130 ? 7.246 -6.618 -19.536 1.00 95.19 130 LEU A N 1
ATOM 1062 C CA . LEU A 1 130 ? 6.743 -5.449 -18.840 1.00 95.19 130 LEU A CA 1
ATOM 1063 C C . LEU A 1 130 ? 5.220 -5.434 -18.888 1.00 95.19 130 LEU A C 1
ATOM 1065 O O . LEU A 1 130 ? 4.604 -5.730 -19.908 1.00 95.19 130 LEU A O 1
ATOM 1069 N N . ILE A 1 131 ? 4.605 -5.068 -17.771 1.00 96.19 131 ILE A N 1
ATOM 1070 C CA . ILE A 1 131 ? 3.161 -4.947 -17.637 1.00 96.19 131 ILE A CA 1
ATOM 1071 C C . ILE A 1 131 ? 2.815 -3.658 -16.903 1.00 96.19 131 ILE A C 1
ATOM 1073 O O . ILE A 1 131 ? 3.405 -3.317 -15.877 1.00 96.19 131 ILE A O 1
ATOM 1077 N N . LYS A 1 132 ? 1.810 -2.962 -17.422 1.00 95.25 132 LYS A N 1
ATOM 1078 C CA . LYS A 1 132 ? 1.103 -1.879 -16.754 1.00 95.25 132 LYS A CA 1
ATOM 1079 C C . LYS A 1 132 ? -0.347 -2.303 -16.542 1.00 95.25 132 LYS A C 1
ATOM 1081 O O . LYS A 1 132 ? -0.998 -2.741 -17.489 1.00 95.25 132 LYS A O 1
ATOM 1086 N N . LEU A 1 133 ? -0.866 -2.117 -15.334 1.00 94.38 133 LEU A N 1
ATOM 1087 C CA . LEU A 1 133 ? -2.278 -2.295 -15.010 1.00 94.38 133 LEU A CA 1
ATOM 1088 C C . LEU A 1 133 ? -2.737 -1.190 -14.057 1.00 94.38 133 LEU A C 1
ATOM 1090 O O . LEU A 1 133 ? -2.308 -1.154 -12.906 1.00 94.38 133 LEU A O 1
ATOM 1094 N N . ASP A 1 134 ? -3.596 -0.294 -14.547 1.00 91.81 134 ASP A N 1
ATOM 1095 C CA . ASP A 1 134 ? -4.225 0.788 -13.771 1.00 91.81 134 ASP A CA 1
ATOM 1096 C C . ASP A 1 134 ? -3.250 1.527 -12.840 1.00 91.81 134 ASP A C 1
ATOM 1098 O O . ASP A 1 134 ? -3.473 1.709 -11.643 1.00 91.81 134 ASP A O 1
ATOM 1102 N N . GLY A 1 135 ? -2.135 1.949 -13.426 1.00 91.25 135 GLY A N 1
ATOM 1103 C CA . GLY A 1 135 ? -1.101 2.745 -12.784 1.00 91.25 135 GLY A CA 1
ATOM 1104 C C . GLY A 1 135 ? 0.035 1.923 -12.196 1.00 91.25 135 GLY A C 1
ATOM 1105 O O . GLY A 1 135 ? 1.138 2.450 -12.085 1.00 91.25 135 GLY A O 1
ATOM 1106 N N . LEU A 1 136 ? -0.176 0.645 -11.873 1.00 95.25 136 LEU A N 1
ATOM 1107 C CA . LEU A 1 136 ? 0.885 -0.247 -11.406 1.00 95.25 136 LEU A CA 1
ATOM 1108 C C . LEU A 1 136 ? 1.726 -0.730 -12.582 1.00 95.25 136 LEU A C 1
ATOM 1110 O O . LEU A 1 136 ? 1.190 -1.206 -13.578 1.00 95.25 136 LEU A O 1
ATOM 1114 N N . ILE A 1 137 ? 3.043 -0.633 -12.443 1.00 95.50 137 ILE A N 1
ATOM 1115 C CA . ILE A 1 137 ? 4.024 -1.085 -13.427 1.00 95.50 137 ILE A CA 1
ATOM 1116 C C . ILE A 1 137 ? 4.858 -2.192 -12.798 1.00 95.50 137 ILE A C 1
ATOM 1118 O O . ILE A 1 137 ? 5.387 -2.031 -11.697 1.00 95.50 137 ILE A O 1
ATOM 1122 N N . TYR A 1 138 ? 5.004 -3.302 -13.507 1.00 95.75 138 TYR A N 1
ATOM 1123 C CA . TYR A 1 138 ? 5.866 -4.407 -13.122 1.00 95.75 138 TYR A CA 1
ATOM 1124 C C . TYR A 1 138 ? 6.674 -4.888 -14.323 1.00 95.75 138 TYR A C 1
ATOM 1126 O O . TYR A 1 138 ? 6.167 -4.928 -15.440 1.00 95.75 138 TYR A O 1
ATOM 1134 N N . GLY A 1 139 ? 7.924 -5.270 -14.099 1.00 94.88 139 GLY A N 1
ATOM 1135 C CA . GLY A 1 139 ? 8.763 -5.866 -15.127 1.00 94.88 139 GLY A CA 1
ATOM 1136 C C . GLY A 1 139 ? 9.739 -6.869 -14.552 1.00 94.88 139 GLY A C 1
ATOM 1137 O O . GLY A 1 139 ? 10.262 -6.670 -13.455 1.00 94.88 139 GLY A O 1
ATOM 1138 N N . GLU A 1 140 ? 10.010 -7.920 -15.317 1.00 95.19 140 GLU A N 1
ATOM 1139 C CA . GLU A 1 140 ? 11.046 -8.908 -15.022 1.00 95.19 140 GLU A CA 1
ATOM 1140 C C . GLU A 1 140 ? 11.941 -9.101 -16.230 1.00 95.19 140 GLU A C 1
ATOM 1142 O O . GLU A 1 140 ? 11.457 -9.343 -17.332 1.00 95.19 140 GLU A O 1
ATOM 1147 N N . ILE A 1 141 ? 13.251 -9.027 -16.009 1.00 94.50 141 ILE A N 1
ATOM 1148 C CA . ILE A 1 141 ? 14.255 -9.112 -17.071 1.00 94.50 141 ILE A CA 1
ATOM 1149 C C . ILE A 1 141 ? 15.374 -10.022 -16.586 1.00 94.50 141 ILE A C 1
ATOM 1151 O O . ILE A 1 141 ? 15.889 -9.826 -15.486 1.00 94.50 141 ILE A O 1
ATOM 1155 N N . LEU A 1 142 ? 15.741 -11.040 -17.366 1.00 92.81 142 LEU A N 1
ATOM 1156 C CA . LEU A 1 142 ? 16.866 -11.913 -17.026 1.00 92.81 142 LEU A CA 1
ATOM 1157 C C . LEU A 1 142 ? 18.188 -11.144 -17.141 1.00 92.81 142 LEU A C 1
ATOM 1159 O O . LEU A 1 142 ? 18.468 -10.492 -18.145 1.00 92.81 142 LEU A O 1
ATOM 1163 N N . GLY A 1 143 ? 19.045 -11.297 -16.137 1.00 87.81 143 GLY A N 1
ATOM 1164 C CA . GLY A 1 143 ? 20.298 -10.564 -16.013 1.00 87.81 143 GLY A CA 1
ATOM 1165 C C . GLY A 1 143 ? 20.146 -9.259 -15.235 1.00 87.81 143 GLY A C 1
ATOM 1166 O O . GLY A 1 143 ? 19.123 -9.004 -14.605 1.00 87.81 143 GLY A O 1
ATOM 1167 N N . SER A 1 144 ? 21.220 -8.467 -15.223 1.00 80.94 144 SER A N 1
ATOM 1168 C CA . SER A 1 144 ? 21.246 -7.155 -14.570 1.00 80.94 144 SER A CA 1
ATOM 1169 C C . SER A 1 144 ? 21.201 -6.052 -15.615 1.00 80.94 144 SER A C 1
ATOM 1171 O O . SER A 1 144 ? 22.043 -6.019 -16.511 1.00 80.94 144 SER A O 1
ATOM 1173 N N . ILE A 1 145 ? 20.259 -5.125 -15.462 1.00 81.19 145 ILE A N 1
ATOM 1174 C CA . ILE A 1 145 ? 20.304 -3.848 -16.177 1.00 81.19 145 ILE A CA 1
ATOM 1175 C C . ILE A 1 145 ? 21.197 -2.901 -15.393 1.00 81.19 145 ILE A C 1
ATOM 1177 O O . ILE A 1 145 ? 20.933 -2.607 -14.225 1.00 81.19 145 ILE A O 1
ATOM 1181 N N . LYS A 1 146 ? 22.276 -2.451 -16.031 1.00 71.69 146 LYS A N 1
ATOM 1182 C CA . LYS A 1 146 ? 23.251 -1.548 -15.411 1.00 71.69 146 LYS A CA 1
ATOM 1183 C C . LYS A 1 146 ? 22.948 -0.083 -15.695 1.00 71.69 146 LYS A C 1
ATOM 1185 O O . LYS A 1 146 ? 23.325 0.769 -14.894 1.00 71.69 146 LYS A O 1
ATOM 1190 N N . GLU A 1 147 ? 22.271 0.209 -16.802 1.00 79.56 147 GLU A N 1
ATOM 1191 C CA . GLU A 1 147 ? 22.038 1.576 -17.251 1.00 79.56 147 GLU A CA 1
ATOM 1192 C C . GLU A 1 147 ? 20.623 2.064 -16.920 1.00 79.56 147 GLU A C 1
ATOM 1194 O O . GLU A 1 147 ? 19.612 1.481 -17.303 1.00 79.56 147 GLU A O 1
ATOM 1199 N N . ASP A 1 148 ? 20.548 3.192 -16.215 1.00 83.88 148 ASP A N 1
ATOM 1200 C CA . ASP A 1 148 ? 19.284 3.844 -15.851 1.00 83.88 148 ASP A CA 1
ATOM 1201 C C . ASP A 1 148 ? 18.505 4.353 -17.081 1.00 83.88 148 ASP A C 1
ATOM 1203 O O . ASP A 1 148 ? 17.277 4.420 -17.066 1.00 83.88 148 ASP A O 1
ATOM 1207 N N . SER A 1 149 ? 19.214 4.682 -18.165 1.00 86.88 149 SER A N 1
ATOM 1208 C CA . SER A 1 149 ? 18.656 5.071 -19.469 1.00 86.88 149 SER A CA 1
ATOM 1209 C C . SER A 1 149 ? 17.797 3.970 -20.087 1.00 86.88 149 SER A C 1
ATOM 1211 O O . SER A 1 149 ? 16.730 4.265 -20.625 1.00 86.88 149 SER A O 1
ATOM 1213 N N . GLU A 1 150 ? 18.223 2.710 -19.981 1.00 87.44 150 GLU A N 1
ATOM 1214 C CA . GLU A 1 150 ? 17.469 1.563 -20.490 1.00 87.44 150 GLU A CA 1
ATOM 1215 C C . GLU A 1 150 ? 16.154 1.402 -19.724 1.00 87.44 150 GLU A C 1
ATOM 1217 O O . GLU A 1 150 ? 15.093 1.314 -20.337 1.00 87.44 150 GLU A O 1
ATOM 1222 N N . ILE A 1 151 ? 16.190 1.489 -18.389 1.00 88.56 151 ILE A N 1
ATOM 1223 C CA . ILE A 1 151 ? 14.983 1.435 -17.544 1.00 88.56 151 ILE A CA 1
ATOM 1224 C C . ILE A 1 151 ? 14.007 2.560 -17.909 1.00 88.56 151 ILE A C 1
ATOM 1226 O O . ILE A 1 151 ? 12.808 2.325 -18.048 1.00 88.56 151 ILE A O 1
ATOM 1230 N N . LYS A 1 152 ? 14.504 3.786 -18.096 1.00 91.69 152 LYS A N 1
ATOM 1231 C CA . LYS A 1 152 ? 13.671 4.935 -18.484 1.00 91.69 152 LYS A CA 1
ATOM 1232 C C . LYS A 1 152 ? 13.021 4.748 -19.849 1.00 91.69 152 LYS A C 1
ATOM 1234 O O . LYS A 1 152 ? 11.853 5.099 -20.016 1.00 91.69 152 LYS A O 1
ATOM 1239 N N . LYS A 1 153 ? 13.743 4.175 -20.814 1.00 90.44 153 LYS A N 1
ATOM 1240 C CA . LYS A 1 153 ? 13.196 3.855 -22.136 1.00 90.44 153 LYS A CA 1
ATOM 1241 C C . LYS A 1 153 ? 12.050 2.847 -22.025 1.00 90.44 153 LYS A C 1
ATOM 1243 O O . LYS A 1 153 ? 10.971 3.117 -22.539 1.00 90.44 153 LYS A O 1
ATOM 1248 N N . LEU A 1 154 ? 12.260 1.767 -21.274 1.00 89.88 154 LEU A N 1
ATOM 1249 C CA . LEU A 1 154 ? 11.248 0.742 -21.010 1.00 89.88 154 LEU A CA 1
ATOM 1250 C C . LEU A 1 154 ? 9.992 1.317 -20.332 1.00 89.88 154 LEU A C 1
ATOM 1252 O O . LEU A 1 154 ? 8.865 1.024 -20.720 1.00 89.88 154 LEU A O 1
ATOM 1256 N N . ILE A 1 155 ? 10.171 2.193 -19.340 1.00 90.56 155 ILE A N 1
ATOM 1257 C CA . ILE A 1 155 ? 9.051 2.883 -18.686 1.00 90.56 155 ILE A CA 1
ATOM 1258 C C . ILE A 1 155 ? 8.314 3.797 -19.677 1.00 90.56 155 ILE A C 1
ATOM 1260 O O . ILE A 1 155 ? 7.085 3.808 -19.690 1.00 90.56 155 ILE A O 1
A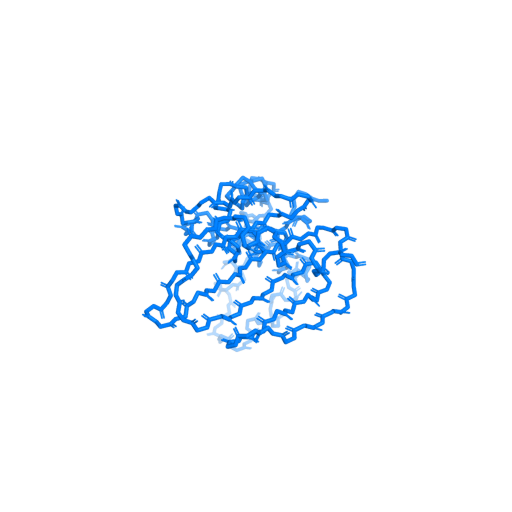TOM 1264 N N . SER A 1 156 ? 9.045 4.532 -20.523 1.00 89.31 156 SER A N 1
ATOM 1265 C CA . SER A 1 156 ? 8.465 5.422 -21.543 1.00 89.31 156 SER A CA 1
ATOM 1266 C C . SER A 1 156 ? 7.590 4.669 -22.542 1.00 89.31 156 SER A C 1
ATOM 1268 O O . SER A 1 156 ? 6.580 5.196 -23.004 1.00 89.31 156 SER A O 1
ATOM 1270 N N . GLU A 1 157 ? 7.997 3.456 -22.914 1.00 86.06 157 GLU A N 1
ATOM 1271 C CA . GLU A 1 157 ? 7.246 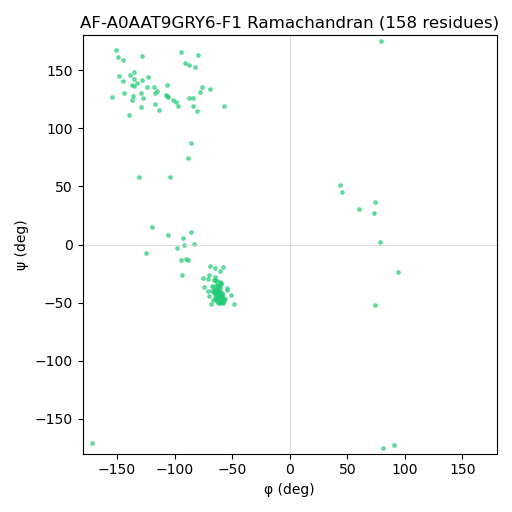2.598 -23.828 1.00 86.06 157 GLU A CA 1
ATOM 1272 C C . GLU A 1 157 ? 5.912 2.194 -23.192 1.00 86.06 157 GLU A C 1
ATOM 1274 O O . GLU A 1 157 ? 4.877 2.373 -23.826 1.00 86.06 157 GLU A O 1
ATOM 1279 N N . LEU A 1 158 ? 5.882 1.843 -21.902 1.00 84.88 158 LEU A N 1
ATOM 1280 C CA . LEU A 1 158 ? 4.658 1.449 -21.191 1.00 84.88 158 LEU A CA 1
ATOM 1281 C C . LEU A 1 158 ? 3.641 2.568 -20.906 1.00 84.88 158 LEU A C 1
ATOM 1283 O O . LEU A 1 158 ? 2.445 2.283 -20.767 1.00 84.88 158 LEU A O 1
ATOM 1287 N N . ILE A 1 159 ? 4.094 3.812 -20.734 1.00 84.88 159 ILE A N 1
ATOM 1288 C CA . ILE A 1 159 ? 3.213 4.933 -20.351 1.00 84.88 159 ILE A CA 1
ATOM 1289 C C . ILE A 1 159 ? 2.602 5.682 -21.541 1.00 84.88 159 ILE A C 1
ATOM 1291 O O . ILE A 1 159 ? 1.658 6.443 -21.333 1.00 84.88 159 ILE A O 1
ATOM 1295 N N . LYS A 1 160 ? 3.101 5.447 -22.761 1.00 71.56 160 LYS A N 1
ATOM 1296 C CA . LYS A 1 160 ? 2.456 5.866 -24.017 1.00 71.56 160 LYS A CA 1
ATOM 1297 C C . LYS A 1 160 ? 1.208 5.037 -24.300 1.00 71.56 160 LYS A C 1
ATOM 1299 O O . LYS A 1 160 ? 0.190 5.653 -24.671 1.00 71.56 160 LYS A O 1
#

Nearest PDB structures (foldseek):
  9e7f-assembly1_AE  TM=2.749E-01  e=9.643E-02  Pyrobaculum calidifontis JCM 11548
  2v43-assembly1_B  TM=4.089E-01  e=1.720E+00  Escherichia coli BL21(DE3)
  6zbd-assembly1_D  TM=3.590E-01  e=2.753E+00  Plasmodium falciparum

Organism: NCBI:txid2049879

Mean predicted aligned error: 5.68 Å

pLDDT: mean 90.9, std 5.86, range [55.62, 96.19]

Secondary structure (DSSP, 8-state):
-TTTTHHHHHHHHHTT-HHHHHHHHHHHHHHHHHHHHHHHHHHHHHHHT-SSGGGHHHHHHHTT--HHHHHHHHHHHHHHHHHH---S---EEETTEEEEEEEETTEEEEEEE-TT--SEEEEEETTEEEEEETTEEEEEEES----HHHHHHHHHHHH-

Sequence (1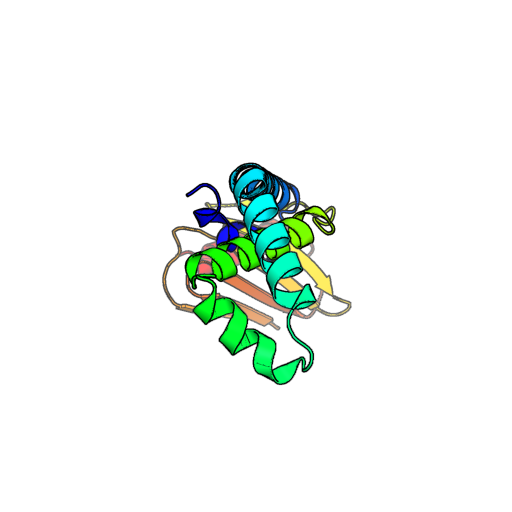60 aa):
MSCDRISEALIYLWIGESKEAENISKECLQSLRDSISKIREKIKEIKANVEEEYILPFYLREKGIETEDLIKLALYELSRRINMFPGNSSSKNFDGVKYNVFYSGQKTIIRGYCKDCKGYKFEDIDRGFLIKLDGLIYGEILGSIKEDSEIKKLISELIK

Radius of gyration: 21.1 Å; Cα contacts (8 Å, |Δi|>4): 232; chains: 1; bounding box: 49×30×54 Å

Solvent-accessible surface area (backbone atoms only — not comparable to full-atom values): 8709 Å² total; per-residue (Å²): 113,72,54,74,51,53,65,56,24,54,52,26,45,73,26,27,27,9,66,64,17,29,53,47,20,51,48,25,38,66,74,39,47,72,60,49,53,54,52,52,52,53,52,50,59,52,54,76,75,50,93,51,77,88,53,43,70,57,54,41,48,77,73,66,55,48,72,66,56,53,50,51,50,51,52,40,54,52,24,50,51,41,58,76,61,35,69,90,47,71,48,48,79,55,97,76,28,41,28,31,74,50,75,67,93,57,28,26,36,40,29,29,40,21,92,85,44,70,54,78,46,76,45,83,46,93,65,32,40,40,40,34,50,64,19,40,32,42,30,45,31,65,43,80,82,85,54,69,66,59,57,52,50,56,51,54,64,69,73,108